Protein AF-A0AAE5UYU4-F1 (afdb_monomer_lite)

pLDDT: mean 78.7, std 19.26, range [30.2, 95.44]

Sequence (172 aa):
MKKITFFLASFITIFLVSCSKEENVDESTSDEILTPISNDDAFLIPLGTQILKDSLEITLKLRDFDLEINFEEIHLISLFFEDPNLNEMKPLAYIDLDKDYRISYEGGNDLEELDYTIYIESADGTSDFGSSFELKNLTVIGLNIYKIRDIPTGTLDYRDYNELVDYFNLQD

Secondary structure (DSSP, 8-state):
---------------------------------PPPEE-SSEEEEEEEEEEESSEEEEEEEGGGS--SS-GGGEEEEEEEEEETTTTEEEESS-EETTTTEEEEEEE---SSEEEEEEEEEETTSSSB--S-EEEEEEEEEEEEHHHHHTSPTTS--TT-HHHHHHHTT---

Foldseek 3Di:
DDDDDDDPPDDDDDPPPPPPPPPPPPVDQPPPQDAKFEAAWKIKGWPFKDKAFFKDKDKDQQVVHPHNYDLVQWDDKWKWFQAPVPSFIFTQQDADPVLQKGKDKDAQPRSRMTIIMIGMDGNVRPGHPRGMGMRGRIMMMIGGCVNVVPDPPPNADPRHPVRVCVVRVRDD

Radius of gyration: 25.43 Å; chains: 1; bounding box: 61×83×61 Å

Structure (mmCIF, N/CA/C/O backbone):
data_AF-A0AAE5UYU4-F1
#
_entry.id   AF-A0AAE5UYU4-F1
#
loop_
_atom_site.group_PDB
_atom_site.id
_atom_site.type_symbol
_atom_site.label_atom_id
_atom_site.label_alt_id
_atom_site.label_comp_id
_atom_site.label_asym_id
_atom_site.label_entity_id
_atom_site.label_seq_id
_atom_site.pdbx_PDB_ins_code
_atom_site.Cartn_x
_atom_site.Cartn_y
_atom_site.Cartn_z
_atom_site.occupancy
_atom_site.B_iso_or_equiv
_atom_site.auth_seq_id
_atom_site.auth_comp_id
_atom_site.auth_asym_id
_atom_site.auth_atom_id
_atom_site.pdbx_PDB_model_num
ATOM 1 N N . MET A 1 1 ? 45.062 67.061 -41.311 1.00 38.56 1 MET A N 1
ATOM 2 C CA . MET A 1 1 ? 43.953 66.151 -41.670 1.00 38.56 1 MET A CA 1
ATOM 3 C C . MET A 1 1 ? 44.076 64.866 -40.862 1.00 38.56 1 MET A C 1
ATOM 5 O O . MET A 1 1 ? 45.161 64.316 -40.806 1.00 38.56 1 MET A O 1
ATOM 9 N N . LYS A 1 2 ? 42.957 64.480 -40.232 1.00 38.53 2 LYS A N 1
ATOM 10 C CA . LYS A 1 2 ? 42.566 63.179 -39.648 1.00 38.53 2 LYS A CA 1
ATOM 11 C C . LYS A 1 2 ? 43.527 62.467 -38.675 1.00 38.53 2 LYS A C 1
ATOM 13 O O . LYS A 1 2 ? 44.435 61.748 -39.067 1.00 38.53 2 LYS A O 1
ATOM 18 N N . LYS A 1 3 ? 43.185 62.596 -37.385 1.00 44.38 3 LYS A N 1
ATOM 19 C CA . LYS A 1 3 ? 43.443 61.612 -36.324 1.00 44.38 3 LYS A CA 1
ATOM 20 C C . LYS A 1 3 ? 42.665 60.331 -36.640 1.00 44.38 3 LYS A C 1
ATOM 22 O O . LYS A 1 3 ? 41.474 60.434 -36.923 1.00 44.38 3 LYS A O 1
ATOM 27 N N . ILE A 1 4 ? 43.294 59.165 -36.526 1.00 46.69 4 ILE A N 1
ATOM 28 C CA . ILE A 1 4 ? 42.590 57.893 -36.326 1.00 46.69 4 ILE A CA 1
ATOM 29 C C . ILE A 1 4 ? 43.348 57.129 -35.243 1.00 46.69 4 ILE A C 1
ATOM 31 O O . ILE A 1 4 ? 44.440 56.612 -35.458 1.00 46.69 4 ILE A O 1
ATOM 35 N N . THR A 1 5 ? 42.762 57.140 -34.054 1.00 49.59 5 THR A N 1
ATOM 36 C CA . THR A 1 5 ? 43.119 56.306 -32.911 1.00 49.59 5 THR A CA 1
ATOM 37 C C . THR A 1 5 ? 42.562 54.911 -33.183 1.00 49.59 5 THR A C 1
ATOM 39 O O . THR A 1 5 ? 41.360 54.788 -33.406 1.00 49.59 5 THR A O 1
ATOM 42 N N . PHE A 1 6 ? 43.395 53.871 -33.165 1.00 40.19 6 PHE A N 1
ATOM 43 C CA . PHE A 1 6 ? 42.919 52.487 -33.147 1.00 40.19 6 PHE A CA 1
ATOM 44 C C . PHE A 1 6 ? 43.172 51.921 -31.750 1.00 40.19 6 PHE A C 1
ATOM 46 O O . PHE A 1 6 ? 44.305 51.636 -31.370 1.00 40.19 6 PHE A O 1
ATOM 53 N N . PHE A 1 7 ? 42.100 51.839 -30.964 1.00 43.19 7 PHE A N 1
ATOM 54 C CA . PHE A 1 7 ? 42.055 51.079 -29.723 1.00 43.19 7 PHE A CA 1
ATOM 55 C C . PHE A 1 7 ? 42.113 49.592 -30.085 1.00 43.19 7 PHE A C 1
ATOM 57 O O . PHE A 1 7 ? 41.195 49.069 -30.715 1.00 43.19 7 PHE A O 1
ATOM 64 N N . LEU A 1 8 ? 43.193 48.915 -29.700 1.00 40.25 8 LEU A N 1
ATOM 65 C CA . LEU A 1 8 ? 43.291 47.463 -29.767 1.00 40.25 8 LEU A CA 1
ATOM 66 C C . LEU A 1 8 ? 42.632 46.898 -28.501 1.00 40.25 8 LEU A C 1
ATOM 68 O O . LEU A 1 8 ? 43.275 46.753 -27.463 1.00 40.25 8 LEU A O 1
ATOM 72 N N . ALA A 1 9 ? 41.325 46.651 -28.557 1.00 46.81 9 ALA A N 1
ATOM 73 C CA . ALA A 1 9 ? 40.635 45.890 -27.523 1.00 46.81 9 ALA A CA 1
ATOM 74 C C . ALA A 1 9 ? 40.963 44.405 -27.735 1.00 46.81 9 ALA A C 1
ATOM 76 O O . ALA A 1 9 ? 40.449 43.768 -28.653 1.00 46.81 9 ALA A O 1
ATOM 77 N N . SER A 1 10 ? 41.879 43.876 -26.923 1.00 42.69 10 SER A N 1
ATOM 78 C CA . SER A 1 10 ? 42.180 42.447 -26.902 1.00 42.69 10 SER A CA 1
ATOM 79 C C . SER A 1 10 ? 40.990 41.704 -26.295 1.00 42.69 10 SER A C 1
ATOM 81 O O . SER A 1 10 ? 40.567 41.998 -25.178 1.00 42.69 10 SER A O 1
ATOM 83 N N . PHE A 1 11 ? 40.444 40.777 -27.079 1.00 44.19 11 PHE A N 1
ATOM 84 C CA . PHE A 1 11 ? 39.343 39.879 -26.749 1.00 44.19 11 PHE A CA 1
ATOM 85 C C . PHE A 1 11 ? 39.594 39.156 -25.417 1.00 44.19 11 PHE A C 1
ATOM 87 O O . PHE A 1 11 ? 40.572 38.424 -25.277 1.00 44.19 11 PHE A O 1
ATOM 94 N N . ILE A 1 12 ? 38.688 39.333 -24.453 1.00 48.41 12 ILE A N 1
ATOM 95 C CA . ILE A 1 12 ? 38.558 38.431 -23.308 1.00 48.41 12 ILE A CA 1
ATOM 96 C C . ILE A 1 12 ? 37.787 37.211 -23.809 1.00 48.41 12 ILE A C 1
ATOM 98 O O . ILE A 1 12 ? 36.609 37.306 -24.152 1.00 48.41 12 ILE A O 1
ATOM 102 N N . THR A 1 13 ? 38.457 36.066 -23.864 1.00 44.25 13 THR A N 1
ATOM 103 C CA . THR A 1 13 ? 37.823 34.765 -24.073 1.00 44.25 13 THR A CA 1
ATOM 104 C C . THR A 1 13 ? 37.056 34.403 -22.805 1.00 44.25 13 THR A C 1
ATOM 106 O O . THR A 1 13 ? 37.642 33.927 -21.835 1.00 44.25 13 THR A O 1
ATOM 109 N N . ILE A 1 14 ? 35.747 34.649 -22.785 1.00 48.91 14 ILE A N 1
ATOM 110 C CA . ILE A 1 14 ? 34.864 34.062 -21.776 1.00 48.91 14 ILE A CA 1
ATOM 111 C C . ILE A 1 14 ? 34.539 32.653 -22.271 1.00 48.91 14 ILE A C 1
ATOM 113 O O . ILE A 1 14 ? 33.773 32.481 -23.217 1.00 48.91 14 ILE A O 1
ATOM 117 N N . PHE A 1 15 ? 35.143 31.643 -21.643 1.00 38.94 15 PHE A N 1
ATOM 118 C CA . PHE A 1 15 ? 34.616 30.282 -21.674 1.00 38.94 15 PHE A CA 1
ATOM 119 C C . PHE A 1 15 ? 33.261 30.305 -20.960 1.00 38.94 15 PHE A C 1
ATOM 121 O O . PHE A 1 15 ? 33.181 30.131 -19.747 1.00 38.94 15 PHE A O 1
ATOM 128 N N . LEU A 1 16 ? 32.187 30.548 -21.709 1.00 42.44 16 LEU A N 1
ATOM 129 C CA . LEU A 1 16 ? 30.867 30.113 -21.282 1.00 42.44 16 LEU A CA 1
ATOM 130 C C . LEU A 1 16 ? 30.834 28.601 -21.498 1.00 42.44 16 LEU A C 1
ATOM 132 O O . LEU A 1 16 ? 30.489 28.112 -22.571 1.00 42.44 16 LEU A O 1
ATOM 136 N N . VAL A 1 17 ? 31.240 27.863 -20.464 1.00 39.47 17 VAL A N 1
ATOM 137 C CA . VAL A 1 17 ? 30.682 26.537 -20.220 1.00 39.47 17 VAL A CA 1
ATOM 138 C C . VAL A 1 17 ? 29.188 26.783 -20.045 1.00 39.47 17 VAL A C 1
ATOM 140 O O . VAL A 1 17 ? 28.739 27.229 -18.992 1.00 39.47 17 VAL A O 1
ATOM 143 N N . SER A 1 18 ? 28.422 26.596 -21.118 1.00 30.20 18 SER A N 1
ATOM 144 C CA . SER A 1 18 ? 26.989 26.404 -20.990 1.00 30.20 18 SER A CA 1
ATOM 145 C C . SER A 1 18 ? 26.846 25.066 -20.276 1.00 30.20 18 SER A C 1
ATOM 147 O O . SER A 1 18 ? 26.841 24.017 -20.914 1.00 30.20 18 SER A O 1
ATOM 149 N N . CYS A 1 19 ? 26.789 25.095 -18.941 1.00 36.44 19 CYS A N 1
ATOM 150 C CA . CYS A 1 19 ? 25.960 24.132 -18.241 1.00 36.44 19 CYS A CA 1
ATOM 151 C C . CYS A 1 19 ? 24.591 24.287 -18.890 1.00 36.44 19 CYS A C 1
ATOM 153 O O . CYS A 1 19 ? 23.928 25.313 -18.717 1.00 36.44 19 CYS A O 1
ATOM 155 N N . SER A 1 20 ? 24.227 23.317 -19.728 1.00 31.42 20 SER A N 1
ATOM 156 C CA . SER A 1 20 ? 22.824 23.063 -19.994 1.00 31.42 20 SER A CA 1
ATOM 157 C C . SER A 1 20 ? 22.174 23.039 -18.621 1.00 31.42 20 SER A C 1
ATOM 159 O O . SER A 1 20 ? 22.545 22.216 -17.787 1.00 31.42 20 SER A O 1
ATOM 161 N N . LYS A 1 21 ? 21.306 24.014 -18.350 1.00 34.91 21 LYS A N 1
ATOM 162 C CA . LYS A 1 21 ? 20.314 23.850 -17.301 1.00 34.91 21 LYS A CA 1
ATOM 163 C C . LYS A 1 21 ? 19.623 22.543 -17.656 1.00 34.91 21 LYS A C 1
ATOM 165 O O . LYS A 1 21 ? 18.947 22.482 -18.678 1.00 34.91 21 LYS A O 1
ATOM 170 N N . GLU A 1 22 ? 19.879 21.499 -16.879 1.00 34.12 22 GLU A N 1
ATOM 171 C CA . GLU A 1 22 ? 18.852 20.500 -16.655 1.00 34.12 22 GLU A CA 1
ATOM 172 C C . GLU A 1 22 ? 17.671 21.317 -16.141 1.00 34.12 22 GLU A C 1
ATOM 174 O O . GLU A 1 22 ? 17.734 21.966 -15.094 1.00 34.12 22 GLU A O 1
ATOM 179 N N . GLU A 1 23 ? 16.687 21.489 -17.019 1.00 31.08 23 GLU A N 1
ATOM 180 C CA . GLU A 1 23 ? 15.385 21.975 -16.618 1.00 31.08 23 GLU A CA 1
ATOM 181 C C . GLU A 1 23 ? 14.940 21.036 -15.508 1.00 31.08 23 GLU A C 1
ATOM 183 O O . GLU A 1 23 ? 14.766 19.840 -15.734 1.00 31.08 23 GLU A O 1
ATOM 188 N N . ASN A 1 24 ? 14.838 21.593 -14.302 1.00 41.50 24 ASN A N 1
ATOM 189 C CA . ASN A 1 24 ? 14.023 21.042 -13.240 1.00 41.50 24 ASN A CA 1
ATOM 190 C C . ASN A 1 24 ? 12.640 20.808 -13.846 1.00 41.50 24 ASN A C 1
ATOM 192 O O . ASN A 1 24 ? 11.838 21.740 -13.947 1.00 41.50 24 ASN A O 1
ATOM 196 N N . VAL A 1 25 ? 12.385 19.586 -14.297 1.00 35.00 25 VAL A N 1
ATOM 197 C CA . VAL A 1 25 ? 11.023 19.099 -14.381 1.00 35.00 25 VAL A CA 1
ATOM 198 C C . VAL A 1 25 ? 10.697 18.748 -12.940 1.00 35.00 25 VAL A C 1
ATOM 200 O O . VAL A 1 25 ? 10.988 17.655 -12.470 1.00 35.00 25 VAL A O 1
ATOM 203 N N . ASP A 1 26 ? 10.190 19.746 -12.217 1.00 41.91 26 ASP A N 1
ATOM 204 C CA . ASP A 1 26 ? 9.229 19.486 -11.152 1.00 41.91 26 ASP A CA 1
ATOM 205 C C . ASP A 1 26 ? 8.105 18.709 -11.850 1.00 41.91 26 ASP A C 1
ATOM 207 O O . ASP A 1 26 ? 7.247 19.293 -12.520 1.00 41.91 26 ASP A O 1
ATOM 211 N N . GLU A 1 27 ? 8.199 17.377 -11.840 1.00 38.84 27 GLU A N 1
ATOM 212 C CA . GLU A 1 27 ? 7.081 16.515 -12.192 1.00 38.84 27 GLU A CA 1
ATOM 213 C C . GLU A 1 27 ? 6.051 16.763 -11.103 1.00 38.84 27 GLU A C 1
ATOM 215 O O . GLU A 1 27 ? 6.122 16.209 -10.012 1.00 38.84 27 GLU A O 1
ATOM 220 N N . SER A 1 28 ? 5.149 17.704 -11.382 1.00 37.94 28 SER A N 1
ATOM 221 C CA . SER A 1 28 ? 4.034 18.021 -10.514 1.00 37.94 28 SER A CA 1
ATOM 222 C C . SER A 1 28 ? 3.261 16.732 -10.255 1.00 37.94 28 SER A C 1
ATOM 224 O O . SER A 1 28 ? 2.518 16.261 -11.123 1.00 37.94 28 SER A O 1
ATOM 226 N N . THR A 1 29 ? 3.432 16.174 -9.062 1.00 44.97 29 THR A N 1
ATOM 227 C CA . THR A 1 29 ? 2.428 15.335 -8.423 1.00 44.97 29 THR A CA 1
ATOM 228 C C . THR A 1 29 ? 1.114 16.092 -8.521 1.00 44.97 29 THR A C 1
ATOM 230 O O . THR A 1 29 ? 1.026 17.256 -8.133 1.00 44.97 29 THR A O 1
ATOM 233 N N . SER A 1 30 ? 0.115 15.478 -9.145 1.00 41.47 30 SER A N 1
ATOM 234 C CA . SER A 1 30 ? -1.230 16.035 -9.204 1.00 41.47 30 SER A CA 1
ATOM 235 C C . SER A 1 30 ? -1.702 16.314 -7.775 1.00 41.47 30 SER A C 1
ATOM 237 O O . SER A 1 30 ? -1.955 15.368 -7.035 1.00 41.47 30 SER A O 1
ATOM 239 N N . ASP A 1 31 ? -1.829 17.593 -7.406 1.00 41.69 31 ASP A N 1
ATOM 240 C CA . ASP A 1 31 ? -2.403 18.095 -6.144 1.00 41.69 31 ASP A CA 1
ATOM 241 C C . ASP A 1 31 ? -3.924 17.834 -6.060 1.00 41.69 31 ASP A C 1
ATOM 243 O O . ASP A 1 31 ? -4.707 18.681 -5.620 1.00 41.69 31 ASP A O 1
ATOM 247 N N . GLU A 1 32 ? -4.394 16.667 -6.504 1.00 46.78 32 GLU A N 1
ATOM 248 C CA . GLU A 1 32 ? -5.696 16.194 -6.055 1.00 46.78 32 GLU A CA 1
ATOM 249 C C . GLU A 1 32 ? -5.490 15.722 -4.620 1.00 46.78 32 GLU A C 1
ATOM 251 O O . GLU A 1 32 ? -5.012 14.619 -4.366 1.00 46.78 32 GLU A O 1
ATOM 256 N N . ILE A 1 33 ? -5.793 16.615 -3.673 1.00 52.84 33 ILE A N 1
ATOM 257 C CA . ILE A 1 33 ? -5.924 16.265 -2.261 1.00 52.84 33 ILE A CA 1
ATOM 258 C C . ILE A 1 33 ? -7.133 15.338 -2.178 1.00 52.84 33 ILE A C 1
ATOM 260 O O . ILE A 1 33 ? -8.272 15.766 -1.980 1.00 52.84 33 ILE A O 1
ATOM 264 N N . LEU A 1 34 ? -6.886 14.060 -2.425 1.00 71.69 34 LEU A N 1
ATOM 265 C CA . LEU A 1 34 ? -7.861 13.019 -2.212 1.00 71.69 34 LEU A CA 1
ATOM 266 C C . LEU A 1 34 ? -8.095 12.953 -0.693 1.00 71.69 34 LEU A C 1
ATOM 268 O O . LEU A 1 34 ? -7.160 12.995 0.110 1.00 71.69 34 LEU A O 1
ATOM 272 N N . THR A 1 35 ? -9.364 12.990 -0.295 1.00 86.19 35 THR A N 1
ATOM 273 C CA . THR A 1 35 ? -9.740 13.113 1.118 1.00 86.19 35 THR A CA 1
ATOM 274 C C . THR A 1 35 ? -9.519 11.764 1.805 1.00 86.19 35 THR A C 1
ATOM 276 O O . THR A 1 35 ? -9.960 10.752 1.263 1.00 86.19 35 THR A O 1
ATOM 279 N N . PRO A 1 36 ? -8.832 11.710 2.961 1.00 91.94 36 PRO A N 1
ATOM 280 C CA . PRO A 1 36 ? -8.739 10.477 3.727 1.00 91.94 36 PRO A CA 1
ATOM 281 C C . PRO A 1 36 ? -10.122 9.978 4.137 1.00 91.94 36 PRO A C 1
ATOM 283 O O . PRO A 1 36 ? -10.973 10.768 4.545 1.00 91.94 36 PRO A O 1
ATOM 286 N N . ILE A 1 37 ? -10.312 8.665 4.095 1.00 94.31 37 ILE A N 1
ATOM 287 C CA . ILE A 1 37 ? -11.507 7.995 4.610 1.00 94.31 37 ILE A CA 1
ATOM 288 C C . ILE A 1 37 ? -11.091 7.274 5.883 1.00 94.31 37 ILE A C 1
ATOM 290 O O . ILE A 1 37 ? -10.077 6.579 5.900 1.00 94.31 37 ILE A O 1
ATOM 294 N N . SER A 1 38 ? -11.837 7.436 6.969 1.00 94.31 38 SER A N 1
ATOM 295 C CA . SER A 1 38 ? -11.521 6.747 8.217 1.00 94.31 38 SER A CA 1
ATOM 296 C C . SER A 1 38 ? -12.758 6.465 9.047 1.00 94.31 38 SER A C 1
ATOM 298 O O . SER A 1 38 ? -13.813 7.059 8.845 1.00 94.31 38 SER A O 1
ATOM 300 N N . ASN A 1 39 ? -12.600 5.524 9.964 1.00 92.50 39 ASN A N 1
ATOM 301 C CA . ASN A 1 39 ? -13.518 5.222 11.047 1.00 92.50 39 ASN A CA 1
ATOM 302 C C . ASN A 1 39 ? -12.697 4.706 12.245 1.00 92.50 39 ASN A C 1
ATOM 304 O O . ASN A 1 39 ? -11.466 4.653 12.186 1.00 92.50 39 ASN A O 1
ATOM 308 N N . ASP A 1 40 ? -13.379 4.267 13.303 1.00 90.88 40 ASP A N 1
ATOM 309 C CA . ASP A 1 40 ? -12.748 3.732 14.522 1.00 90.88 40 ASP A CA 1
ATOM 310 C C . ASP A 1 40 ? -11.809 2.522 14.276 1.00 90.88 40 ASP A C 1
ATOM 312 O O . ASP A 1 40 ? -10.950 2.199 15.107 1.00 90.88 40 ASP A O 1
ATOM 316 N N . ASP A 1 41 ? -11.976 1.821 13.150 1.00 91.62 41 ASP A N 1
ATOM 317 C CA . ASP A 1 41 ? -11.376 0.512 12.887 1.00 91.62 41 ASP A CA 1
ATOM 318 C C . ASP A 1 41 ? -10.210 0.575 11.898 1.00 91.62 41 ASP A C 1
ATOM 320 O O . ASP A 1 41 ? -9.263 -0.215 12.002 1.00 91.62 41 ASP A O 1
ATOM 324 N N . ALA A 1 42 ? -10.280 1.490 10.934 1.00 94.00 42 ALA A N 1
ATOM 325 C CA . ALA A 1 42 ? -9.310 1.613 9.860 1.00 94.00 42 ALA A CA 1
ATOM 326 C C . ALA A 1 42 ? -9.322 3.008 9.224 1.00 94.00 42 ALA A C 1
ATOM 328 O O . ALA A 1 42 ? -10.271 3.781 9.359 1.00 94.00 42 ALA A O 1
ATOM 329 N N . PHE A 1 43 ? -8.271 3.296 8.464 1.00 94.19 43 PHE A N 1
ATOM 330 C CA . PHE A 1 43 ? -8.204 4.461 7.593 1.00 94.19 43 PHE A CA 1
ATOM 331 C C . PHE A 1 43 ? -7.635 4.104 6.223 1.00 94.19 43 PHE A C 1
ATOM 333 O O . PHE A 1 43 ? -6.897 3.129 6.070 1.00 94.19 43 PHE A O 1
ATOM 340 N N . LEU A 1 44 ? -7.941 4.958 5.254 1.00 94.81 44 LEU A N 1
ATOM 341 C CA . LEU A 1 44 ? -7.424 4.972 3.900 1.00 94.81 44 LEU A CA 1
ATOM 342 C C . LEU A 1 44 ? -6.954 6.394 3.587 1.00 94.81 44 LEU A C 1
ATOM 344 O O . LEU A 1 44 ? -7.742 7.337 3.620 1.00 94.81 44 LEU A O 1
ATOM 348 N N . ILE A 1 45 ? -5.666 6.548 3.287 1.00 93.19 45 ILE A N 1
ATOM 349 C CA . ILE A 1 45 ? -5.065 7.811 2.859 1.00 93.19 45 ILE A CA 1
ATOM 350 C C . ILE A 1 45 ? -4.607 7.657 1.407 1.00 93.19 45 ILE A C 1
ATOM 352 O O . ILE A 1 45 ? -3.626 6.957 1.137 1.00 93.19 45 ILE A O 1
ATOM 356 N N . PRO A 1 46 ? -5.291 8.309 0.466 1.00 92.69 46 PRO A N 1
ATOM 357 C CA . PRO A 1 46 ? -4.853 8.371 -0.918 1.00 92.69 46 PRO A CA 1
ATOM 358 C C . PRO A 1 46 ? -3.723 9.405 -1.090 1.00 92.69 46 PRO A C 1
ATOM 360 O O . PRO A 1 46 ? -3.843 10.557 -0.684 1.00 92.69 46 PRO A O 1
ATOM 363 N N . LEU A 1 47 ? -2.619 8.993 -1.714 1.00 90.25 47 LEU A N 1
ATOM 364 C CA . LEU A 1 47 ? -1.432 9.813 -2.016 1.00 90.25 47 LEU A CA 1
ATOM 365 C C . LEU A 1 47 ? -1.352 10.223 -3.495 1.00 90.25 47 LEU A C 1
ATOM 367 O O . LEU A 1 47 ? -0.381 10.851 -3.922 1.00 90.25 47 LEU A O 1
ATOM 371 N N . GLY A 1 48 ? -2.349 9.835 -4.292 1.00 89.44 48 GLY A N 1
ATOM 372 C CA . GLY A 1 48 ? -2.411 10.130 -5.718 1.00 89.44 48 GLY A CA 1
ATOM 373 C C . GLY A 1 48 ? -1.366 9.369 -6.533 1.00 89.44 48 GLY A C 1
ATOM 374 O O . GLY A 1 48 ? -0.949 8.267 -6.185 1.00 89.44 48 GLY A O 1
ATOM 375 N N . THR A 1 49 ? -0.972 9.943 -7.665 1.00 92.06 49 THR A N 1
ATOM 376 C CA . THR A 1 49 ? -0.018 9.311 -8.585 1.00 92.06 49 THR A CA 1
ATOM 377 C C . THR A 1 49 ? 1.403 9.772 -8.294 1.00 92.06 49 THR A C 1
ATOM 379 O O . THR A 1 49 ? 1.662 10.975 -8.260 1.00 92.06 49 THR A O 1
ATOM 382 N N . GLN A 1 50 ? 2.316 8.814 -8.137 1.00 90.62 50 GLN A N 1
ATOM 383 C CA . GLN A 1 50 ? 3.738 9.059 -7.889 1.00 90.62 50 GLN A CA 1
ATOM 384 C C . GLN A 1 50 ? 4.599 8.437 -8.994 1.00 90.62 50 GLN A C 1
ATOM 386 O O . GLN A 1 50 ? 4.272 7.369 -9.517 1.00 90.62 50 GLN A O 1
ATOM 391 N N . ILE A 1 51 ? 5.715 9.082 -9.337 1.00 90.88 51 ILE A N 1
ATOM 392 C CA . ILE A 1 51 ? 6.675 8.562 -10.319 1.00 90.88 51 ILE A CA 1
ATOM 393 C C . ILE A 1 51 ? 7.871 7.958 -9.581 1.00 90.88 51 ILE A C 1
ATOM 395 O O . ILE A 1 51 ? 8.586 8.643 -8.855 1.00 90.88 51 ILE A O 1
ATOM 399 N N . LEU A 1 52 ? 8.088 6.660 -9.778 1.00 90.06 52 LEU A N 1
ATOM 400 C CA . LEU A 1 52 ? 9.168 5.878 -9.189 1.00 90.06 52 LEU A CA 1
ATOM 401 C C . LEU A 1 52 ? 10.201 5.553 -10.268 1.00 90.06 52 LEU A C 1
ATOM 403 O O . LEU A 1 52 ? 9.868 4.921 -11.264 1.00 90.06 52 LEU A O 1
ATOM 407 N N . LYS A 1 53 ? 11.455 5.970 -10.092 1.00 87.19 53 LYS A N 1
ATOM 408 C CA . LYS A 1 53 ? 12.525 5.688 -11.064 1.00 87.19 53 LYS A CA 1
ATOM 409 C C . LYS A 1 53 ? 13.482 4.607 -10.574 1.00 87.19 53 LYS A C 1
ATOM 411 O O . LYS A 1 53 ? 13.532 3.537 -11.163 1.00 87.19 53 LYS A O 1
ATOM 416 N N . ASP A 1 54 ? 14.186 4.903 -9.487 1.00 86.50 54 ASP A N 1
ATOM 417 C CA . ASP A 1 54 ? 15.066 3.955 -8.795 1.00 86.50 54 ASP A CA 1
ATOM 418 C C . ASP A 1 54 ? 14.522 3.751 -7.375 1.00 86.50 54 ASP A C 1
ATOM 420 O O . ASP A 1 54 ? 14.181 2.639 -6.968 1.00 86.50 54 ASP A O 1
ATOM 424 N N . SER A 1 55 ? 14.326 4.865 -6.662 1.00 91.25 55 SER A N 1
ATOM 425 C CA . SER A 1 55 ? 13.639 4.909 -5.378 1.00 91.25 55 SER A CA 1
ATOM 426 C C . SER A 1 55 ? 12.723 6.127 -5.239 1.00 91.25 55 SER A C 1
ATOM 428 O O . SER A 1 55 ? 12.855 7.108 -5.976 1.00 91.25 55 SER A O 1
ATOM 430 N N . LEU A 1 56 ? 11.793 6.055 -4.289 1.00 91.94 56 LEU A N 1
ATOM 431 C CA . LEU A 1 56 ? 10.902 7.136 -3.877 1.00 91.94 56 LEU A CA 1
ATOM 432 C C . LEU A 1 56 ? 10.816 7.154 -2.349 1.00 91.94 56 LEU A C 1
ATOM 434 O O . LEU A 1 56 ? 10.429 6.157 -1.742 1.00 91.94 56 LEU A O 1
ATOM 438 N N . GLU A 1 57 ? 11.160 8.286 -1.745 1.00 92.00 57 GLU A N 1
ATOM 439 C CA . GLU A 1 57 ? 10.975 8.525 -0.312 1.00 92.00 57 GLU A CA 1
ATOM 440 C C . GLU A 1 57 ? 9.583 9.111 -0.066 1.00 92.00 57 GLU A C 1
ATOM 442 O O . GLU A 1 57 ? 9.159 10.053 -0.740 1.00 92.00 57 GLU A O 1
ATOM 447 N N . ILE A 1 58 ? 8.870 8.547 0.904 1.00 88.81 58 ILE A N 1
ATOM 448 C CA . ILE A 1 58 ? 7.550 8.997 1.330 1.00 88.81 58 ILE A CA 1
ATOM 449 C C . ILE A 1 58 ? 7.573 9.142 2.842 1.00 88.81 58 ILE A C 1
ATOM 451 O O . ILE A 1 58 ? 7.733 8.159 3.560 1.00 88.81 58 ILE A O 1
ATOM 455 N N . THR A 1 59 ? 7.338 10.364 3.315 1.00 89.88 59 THR A N 1
ATOM 456 C CA . THR A 1 59 ? 7.144 10.650 4.736 1.00 89.88 59 THR A CA 1
ATOM 457 C C . THR A 1 59 ? 5.722 11.148 4.961 1.00 89.88 59 THR A C 1
ATOM 459 O O . THR A 1 59 ? 5.327 12.178 4.412 1.00 89.88 59 THR A O 1
ATOM 462 N N . LEU A 1 60 ? 4.951 10.444 5.790 1.00 87.75 60 LEU A N 1
ATOM 463 C CA . LEU A 1 60 ? 3.583 10.824 6.148 1.00 87.75 60 LEU A CA 1
ATOM 464 C C . LEU A 1 60 ? 3.443 10.928 7.655 1.00 87.75 60 LEU A C 1
ATOM 466 O O . LEU A 1 60 ? 3.633 9.955 8.377 1.00 87.75 60 LEU A O 1
ATOM 470 N N . LYS A 1 61 ? 3.019 12.093 8.130 1.00 88.81 61 LYS A N 1
ATOM 471 C CA . LYS A 1 61 ? 2.645 12.277 9.529 1.00 88.81 61 LYS A CA 1
ATOM 472 C C . LYS A 1 61 ? 1.164 12.004 9.656 1.00 88.81 61 LYS A C 1
ATOM 474 O O . LYS A 1 61 ? 0.351 12.827 9.247 1.00 88.81 61 LYS A O 1
ATOM 479 N N . LEU A 1 62 ? 0.797 10.857 10.218 1.00 86.88 62 LEU A N 1
ATOM 480 C CA . LEU A 1 62 ? -0.609 10.463 10.264 1.00 86.88 62 LEU A CA 1
ATOM 481 C C . LEU A 1 62 ? -1.472 11.446 11.067 1.00 86.88 62 LEU A C 1
ATOM 483 O O . LEU A 1 62 ? -2.641 11.645 10.755 1.00 86.88 62 LEU A O 1
ATOM 487 N N . ARG A 1 63 ? -0.869 12.120 12.052 1.00 85.06 63 ARG A N 1
ATOM 488 C CA . ARG A 1 63 ? -1.515 13.166 12.858 1.00 85.06 63 ARG A CA 1
ATOM 489 C C . ARG A 1 63 ? -1.866 14.441 12.085 1.00 85.06 63 ARG A C 1
ATOM 491 O O . ARG A 1 63 ? -2.605 15.264 12.619 1.00 85.06 63 ARG A O 1
ATOM 498 N N . ASP A 1 64 ? -1.330 14.624 10.879 1.00 88.31 64 ASP A N 1
ATOM 499 C CA . ASP A 1 64 ? -1.683 15.761 10.023 1.00 88.31 64 ASP A CA 1
ATOM 500 C C . ASP A 1 64 ? -3.030 15.534 9.306 1.00 88.31 64 ASP A C 1
ATOM 502 O O . ASP A 1 64 ? -3.596 16.476 8.748 1.00 88.31 64 ASP A O 1
ATOM 506 N N . PHE A 1 65 ? -3.570 14.310 9.354 1.00 87.56 65 PHE A N 1
ATOM 507 C CA . PHE A 1 65 ? -4.876 13.952 8.811 1.00 87.56 65 PHE A CA 1
ATOM 508 C C . PHE A 1 65 ? -5.943 13.907 9.916 1.00 87.56 65 PHE A C 1
ATOM 510 O O . PHE A 1 65 ? -5.680 13.483 11.043 1.00 87.56 65 PHE A O 1
ATOM 517 N N . ASP A 1 66 ? -7.167 14.325 9.583 1.00 88.56 66 ASP A N 1
ATOM 518 C CA . ASP A 1 66 ? -8.332 14.229 10.472 1.00 88.56 66 ASP A CA 1
ATOM 519 C C . ASP A 1 66 ? -8.897 12.802 10.421 1.00 88.56 66 ASP A C 1
ATOM 521 O O . ASP A 1 66 ? -9.809 12.511 9.649 1.00 88.56 66 ASP A O 1
ATOM 525 N N . LEU A 1 67 ? -8.264 11.883 11.158 1.00 89.56 67 LEU A N 1
ATOM 526 C CA . LEU A 1 67 ? -8.634 10.467 11.185 1.00 89.56 67 LEU A CA 1
ATOM 527 C C . LEU A 1 67 ? -9.403 10.124 12.462 1.00 89.56 67 LEU A C 1
ATOM 529 O O . LEU A 1 67 ? -8.970 10.447 13.569 1.00 89.56 67 LEU A O 1
ATOM 533 N N . GLU A 1 68 ? -10.490 9.372 12.319 1.00 88.12 68 GLU A N 1
ATOM 534 C CA . GLU A 1 68 ? -11.324 8.875 13.421 1.00 88.12 68 GLU A CA 1
ATOM 535 C C . GLU A 1 68 ? -10.706 7.653 14.134 1.00 88.12 68 GLU A C 1
ATOM 537 O O . GLU A 1 68 ? -11.419 6.791 14.628 1.00 88.12 68 GLU A O 1
ATOM 542 N N . ILE A 1 69 ? -9.374 7.547 14.201 1.00 85.25 69 ILE A N 1
ATOM 543 C CA . ILE A 1 69 ? -8.675 6.371 14.740 1.00 85.25 69 ILE A CA 1
ATOM 544 C C . ILE A 1 69 ? -7.728 6.727 15.889 1.00 85.25 69 ILE A C 1
ATOM 546 O O . ILE A 1 69 ? -7.080 7.774 15.904 1.00 85.25 69 ILE A O 1
ATOM 550 N N . ASN A 1 70 ? -7.593 5.813 16.852 1.00 85.69 70 ASN A N 1
ATOM 551 C CA . ASN A 1 70 ? -6.545 5.894 17.865 1.00 85.69 70 ASN A CA 1
ATOM 552 C C . ASN A 1 70 ? -5.209 5.382 17.298 1.00 85.69 70 ASN A C 1
ATOM 554 O O . ASN A 1 70 ? -5.051 4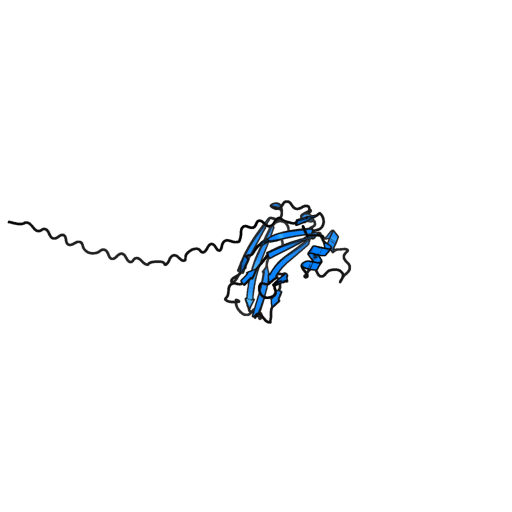.183 17.060 1.00 85.69 70 ASN A O 1
ATOM 558 N N . PHE A 1 71 ? -4.226 6.273 17.139 1.00 82.44 71 PHE A N 1
ATOM 559 C CA . PHE A 1 71 ? -2.901 5.925 16.610 1.00 82.44 71 PHE A CA 1
ATOM 560 C C . PHE A 1 71 ? -2.160 4.860 17.433 1.00 82.44 71 PHE A C 1
ATOM 562 O O . PHE A 1 71 ? -1.414 4.069 16.863 1.00 82.44 71 PHE A O 1
ATOM 569 N N . GLU A 1 72 ? -2.414 4.767 18.745 1.00 83.25 72 GLU A N 1
ATOM 570 C CA . GLU A 1 72 ? -1.827 3.724 19.604 1.00 83.25 72 GLU A CA 1
ATOM 571 C C . GLU A 1 72 ? -2.353 2.312 19.283 1.00 83.25 72 GLU A C 1
ATOM 573 O O . GLU A 1 72 ? -1.795 1.307 19.730 1.00 83.25 72 GLU A O 1
ATOM 578 N N . GLU A 1 73 ? -3.447 2.217 18.527 1.00 83.69 73 GLU A N 1
ATOM 579 C CA . GLU A 1 73 ? -4.121 0.962 18.212 1.00 83.69 73 GLU A CA 1
ATOM 580 C C . GLU A 1 73 ? -3.840 0.478 16.789 1.00 83.69 73 GLU A C 1
ATOM 582 O O . GLU A 1 73 ? -4.105 -0.686 16.483 1.00 83.69 73 GLU A O 1
ATOM 587 N N . ILE A 1 74 ? -3.230 1.299 15.933 1.00 82.00 74 ILE A N 1
ATOM 588 C CA . ILE A 1 74 ? -2.808 0.885 14.589 1.00 82.00 74 ILE A CA 1
ATOM 589 C C . ILE A 1 74 ? -1.676 -0.126 14.725 1.00 82.00 74 ILE A C 1
ATOM 591 O O . ILE A 1 74 ? -0.741 0.097 15.477 1.00 82.00 74 ILE A O 1
ATOM 595 N N . HIS A 1 75 ? -1.748 -1.259 14.033 1.00 77.69 75 HIS A N 1
ATOM 596 C CA . HIS A 1 75 ? -0.647 -2.239 14.052 1.00 77.69 75 HIS A CA 1
ATOM 597 C C . HIS A 1 75 ? -0.341 -2.844 12.688 1.00 77.69 75 HIS A C 1
ATOM 599 O O . HIS A 1 75 ? 0.642 -3.572 12.551 1.00 77.69 75 HIS A O 1
ATOM 605 N N . LEU A 1 76 ? -1.171 -2.568 11.685 1.00 86.94 76 LEU A N 1
ATOM 606 C CA . LEU A 1 76 ? -0.895 -2.960 10.316 1.00 86.94 76 LEU A CA 1
ATOM 607 C C . LEU A 1 76 ? -1.051 -1.748 9.420 1.00 86.94 76 LEU A C 1
ATOM 609 O O . LEU A 1 76 ? -2.072 -1.071 9.478 1.00 86.94 76 LEU A O 1
ATOM 613 N N . ILE A 1 77 ? -0.044 -1.523 8.587 1.00 89.25 77 ILE A N 1
ATOM 614 C CA . ILE A 1 77 ? -0.067 -0.536 7.519 1.00 89.25 77 ILE A CA 1
ATOM 615 C C . ILE A 1 77 ? 0.300 -1.262 6.238 1.00 89.25 77 ILE A C 1
ATOM 617 O O . ILE A 1 77 ? 1.246 -2.049 6.202 1.00 89.25 77 ILE A O 1
ATOM 621 N N . SER A 1 78 ? -0.507 -1.055 5.211 1.00 90.31 78 SER A N 1
ATOM 622 C CA . SER A 1 78 ? -0.350 -1.658 3.897 1.00 90.31 78 SER A CA 1
ATOM 623 C C . SER A 1 78 ? -0.435 -0.567 2.845 1.00 90.31 78 SER A C 1
ATOM 625 O O . SER A 1 78 ? -1.274 0.327 2.929 1.00 90.31 78 SER A O 1
ATOM 627 N N . LEU A 1 79 ? 0.466 -0.633 1.872 1.00 92.44 79 LEU A N 1
ATOM 628 C CA . LEU A 1 79 ? 0.517 0.302 0.760 1.00 92.44 79 LEU A CA 1
ATOM 629 C C . LEU A 1 79 ? 0.047 -0.422 -0.493 1.00 92.44 79 LEU A C 1
ATOM 631 O O . LEU A 1 79 ? 0.425 -1.573 -0.722 1.00 92.44 79 LEU A O 1
ATOM 635 N N . PHE A 1 80 ? -0.748 0.265 -1.299 1.00 94.56 80 PHE A N 1
ATOM 636 C CA . PHE A 1 80 ? -1.310 -0.245 -2.540 1.00 94.56 80 PHE A CA 1
ATOM 637 C C . PHE A 1 80 ? -1.149 0.778 -3.653 1.00 94.56 80 PHE A C 1
ATOM 639 O O . PHE A 1 80 ? -1.130 1.974 -3.387 1.00 94.56 80 PHE A O 1
ATOM 646 N N . PHE A 1 81 ? -1.074 0.320 -4.893 1.00 93.94 81 PHE A N 1
ATOM 647 C CA . PHE A 1 81 ? -1.089 1.173 -6.077 1.00 93.94 81 PHE A CA 1
ATOM 648 C C . PHE A 1 81 ? -1.899 0.495 -7.179 1.00 93.94 81 PHE A C 1
ATOM 650 O O . PHE A 1 81 ? -1.987 -0.730 -7.228 1.00 93.94 81 PHE A O 1
ATOM 657 N N . GLU A 1 82 ? -2.480 1.278 -8.075 1.00 93.00 82 GLU A N 1
ATOM 658 C CA . GLU A 1 82 ? -3.095 0.773 -9.292 1.00 93.00 82 GLU A CA 1
ATOM 659 C C . GLU A 1 82 ? -2.003 0.523 -10.331 1.00 93.00 82 GLU A C 1
ATOM 661 O O . GLU A 1 82 ? -1.322 1.440 -10.794 1.00 93.00 82 GLU A O 1
ATOM 666 N N . ASP A 1 83 ? -1.821 -0.736 -10.707 1.00 87.50 83 ASP A N 1
ATOM 667 C CA . ASP A 1 83 ? -0.852 -1.091 -11.729 1.00 87.50 83 ASP A CA 1
ATOM 668 C C . ASP A 1 83 ? -1.310 -0.544 -13.092 1.00 87.50 83 ASP A C 1
ATOM 670 O O . ASP A 1 83 ? -2.375 -0.939 -13.582 1.00 87.50 83 ASP A O 1
ATOM 674 N N . PRO A 1 84 ? -0.528 0.326 -13.759 1.00 81.62 84 PRO A N 1
ATOM 675 C CA . PRO A 1 84 ? -0.939 0.946 -15.015 1.00 81.62 84 PRO A CA 1
ATOM 676 C C . PRO A 1 84 ? -1.097 -0.058 -16.167 1.00 81.62 84 PRO A C 1
ATOM 678 O O . PRO A 1 84 ? -1.743 0.262 -17.166 1.00 81.62 84 PRO A O 1
ATOM 681 N N . ASN A 1 85 ? -0.509 -1.253 -16.060 1.00 82.00 85 ASN A N 1
ATOM 682 C CA . ASN A 1 85 ? -0.588 -2.301 -17.074 1.00 82.00 85 ASN A CA 1
ATOM 683 C C . ASN A 1 85 ? -1.770 -3.248 -16.857 1.00 82.00 85 ASN A C 1
ATOM 685 O O . ASN A 1 85 ? -2.273 -3.812 -17.831 1.00 82.00 85 ASN A O 1
ATOM 689 N N . LEU A 1 86 ? -2.170 -3.456 -15.601 1.00 82.94 86 LEU A N 1
ATOM 690 C CA . LEU A 1 86 ? -3.233 -4.393 -15.224 1.00 82.94 86 LEU A CA 1
ATOM 691 C C . LEU A 1 86 ? -4.561 -3.689 -14.926 1.00 82.94 86 LEU A C 1
ATOM 693 O O . LEU A 1 86 ? -5.608 -4.328 -15.006 1.00 82.94 86 LEU A O 1
ATOM 697 N N . ASN A 1 87 ? -4.522 -2.383 -14.640 1.00 84.50 87 ASN A N 1
ATOM 698 C CA . ASN A 1 87 ? -5.664 -1.593 -14.181 1.00 84.50 87 ASN A CA 1
ATOM 699 C C . ASN A 1 87 ? -6.337 -2.240 -12.954 1.00 84.50 87 ASN A C 1
ATOM 701 O O . ASN A 1 87 ? -7.559 -2.395 -12.891 1.00 84.50 87 ASN A O 1
ATOM 705 N N . GLU A 1 88 ? -5.506 -2.693 -12.016 1.00 89.44 88 GLU A N 1
ATOM 706 C CA . GLU A 1 88 ? -5.896 -3.400 -10.798 1.00 89.44 88 GLU A CA 1
ATOM 707 C C . GLU A 1 88 ? -5.033 -2.902 -9.636 1.00 89.44 88 GLU A C 1
ATOM 709 O O . GLU A 1 88 ? -3.839 -2.649 -9.812 1.00 89.44 88 GLU A O 1
ATOM 714 N N . MET A 1 89 ? -5.625 -2.793 -8.446 1.00 93.81 89 MET A N 1
ATOM 715 C CA . MET A 1 89 ? -4.891 -2.457 -7.229 1.00 93.81 89 MET A CA 1
ATOM 716 C C . MET A 1 89 ? -3.988 -3.621 -6.810 1.00 93.81 89 MET A C 1
ATOM 718 O O . MET A 1 89 ? -4.450 -4.746 -6.618 1.00 93.81 89 MET A O 1
ATOM 722 N N . LYS A 1 90 ? -2.696 -3.347 -6.645 1.00 93.38 90 LYS A N 1
ATOM 723 C CA . LYS A 1 90 ? -1.677 -4.289 -6.180 1.00 93.38 90 LYS A CA 1
ATOM 724 C C . LYS A 1 90 ? -1.058 -3.798 -4.874 1.00 93.38 90 LYS A C 1
ATOM 726 O O . LYS A 1 90 ? -0.907 -2.589 -4.690 1.00 93.38 90 LYS A O 1
ATOM 731 N N . PRO A 1 91 ? -0.679 -4.705 -3.957 1.00 93.38 91 PRO A N 1
ATOM 732 C CA . PRO A 1 91 ? 0.118 -4.325 -2.799 1.00 93.38 91 PRO A CA 1
ATOM 733 C C . PRO A 1 91 ? 1.491 -3.824 -3.261 1.00 93.38 91 PRO A C 1
ATOM 735 O O . PRO A 1 91 ? 2.030 -4.303 -4.251 1.00 93.38 91 PRO A O 1
ATOM 738 N N . LEU A 1 92 ? 2.096 -2.89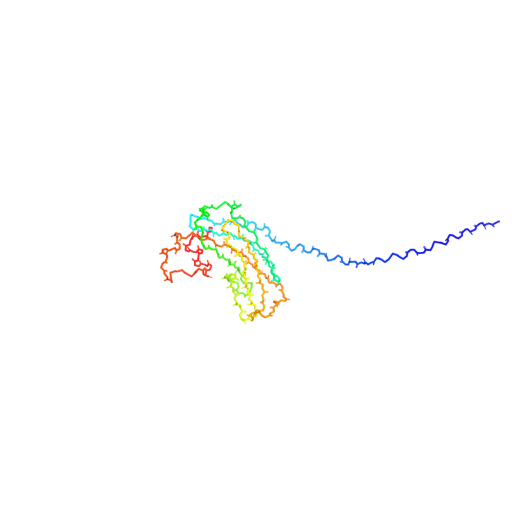0 -2.536 1.00 88.69 92 LEU A N 1
ATOM 739 C CA . LEU A 1 92 ? 3.366 -2.285 -2.939 1.00 88.69 92 LEU A CA 1
ATOM 740 C C . LEU A 1 92 ? 4.534 -3.290 -2.937 1.00 88.69 92 LEU A C 1
ATOM 742 O O . LEU A 1 92 ? 5.428 -3.203 -3.770 1.00 88.69 92 LEU A O 1
ATOM 746 N N . ALA A 1 93 ? 4.513 -4.290 -2.052 1.00 83.06 93 ALA A N 1
ATOM 747 C CA . ALA A 1 93 ? 5.423 -5.434 -2.132 1.00 83.06 93 ALA A CA 1
ATOM 748 C C . ALA A 1 93 ? 4.925 -6.436 -3.188 1.00 83.06 93 ALA A C 1
ATOM 750 O O . ALA A 1 93 ? 4.332 -7.468 -2.856 1.00 83.06 93 ALA A O 1
ATOM 751 N N . TYR A 1 94 ? 5.162 -6.120 -4.460 1.00 82.44 94 TYR A N 1
ATOM 752 C CA . TYR A 1 94 ? 4.693 -6.896 -5.606 1.00 82.44 94 TYR A CA 1
ATOM 753 C C . TYR A 1 94 ? 5.830 -7.235 -6.569 1.00 82.44 94 TYR A C 1
ATOM 755 O O . TYR A 1 94 ? 6.777 -6.472 -6.759 1.00 82.44 94 TYR A O 1
ATOM 763 N N . ILE A 1 95 ? 5.736 -8.422 -7.162 1.00 78.69 95 ILE A N 1
ATOM 764 C CA . ILE A 1 95 ? 6.658 -8.913 -8.183 1.00 78.69 95 ILE A CA 1
ATOM 765 C C . ILE A 1 95 ? 5.814 -9.239 -9.404 1.00 78.69 95 ILE A C 1
ATOM 767 O O . ILE A 1 95 ? 4.938 -10.102 -9.319 1.00 78.69 95 ILE A O 1
ATOM 771 N N . ASP A 1 96 ? 6.115 -8.595 -10.527 1.00 77.75 96 ASP A N 1
ATOM 772 C CA . ASP A 1 96 ? 5.541 -8.939 -11.819 1.00 77.75 96 ASP A CA 1
ATOM 773 C C . ASP A 1 96 ? 6.612 -9.576 -12.705 1.00 77.75 96 ASP A C 1
ATOM 775 O O . ASP A 1 96 ? 7.467 -8.905 -13.288 1.00 77.75 96 ASP A O 1
ATOM 779 N N . LEU A 1 97 ? 6.569 -10.905 -12.794 1.00 72.62 97 LEU A N 1
ATOM 780 C CA . LEU A 1 97 ? 7.508 -11.672 -13.612 1.00 72.62 97 LEU A CA 1
ATOM 781 C C . LEU A 1 97 ? 7.239 -11.527 -15.117 1.00 72.62 97 LEU A C 1
ATOM 783 O O . LEU A 1 97 ? 8.140 -11.787 -15.904 1.00 72.62 97 LEU A O 1
ATOM 787 N N . ASP A 1 98 ? 6.027 -11.143 -15.525 1.00 74.00 98 ASP A N 1
ATOM 788 C CA . ASP A 1 98 ? 5.678 -10.970 -16.941 1.00 74.00 98 ASP A CA 1
ATOM 789 C C . ASP A 1 98 ? 6.088 -9.581 -17.456 1.00 74.00 98 ASP A C 1
ATOM 791 O O . ASP A 1 98 ? 6.236 -9.368 -18.664 1.00 74.00 98 ASP A O 1
ATOM 795 N N . LYS A 1 99 ? 6.241 -8.621 -16.539 1.00 71.44 99 LYS A N 1
ATOM 796 C CA . LYS A 1 99 ? 6.648 -7.236 -16.813 1.00 71.44 99 LYS A CA 1
ATOM 797 C C . LYS A 1 99 ? 8.081 -6.920 -16.391 1.00 71.44 99 LYS A C 1
ATOM 799 O O . LYS A 1 99 ? 8.503 -5.775 -16.533 1.00 71.44 99 LYS A O 1
ATOM 804 N N . ASP A 1 100 ? 8.815 -7.928 -15.930 1.00 83.94 100 ASP A N 1
ATOM 805 C CA . ASP A 1 100 ? 10.228 -7.862 -15.561 1.00 83.94 100 ASP A CA 1
ATOM 806 C C . ASP A 1 100 ? 10.561 -6.814 -14.479 1.00 83.94 100 ASP A C 1
ATOM 808 O O . ASP A 1 100 ? 11.687 -6.313 -14.439 1.00 83.94 100 ASP A O 1
ATOM 812 N N . TYR A 1 101 ? 9.636 -6.521 -13.553 1.00 87.75 101 TYR A N 1
ATOM 813 C CA . TYR A 1 101 ? 9.926 -5.659 -12.400 1.00 87.75 101 TYR A CA 1
ATOM 814 C C . TYR A 1 101 ? 9.477 -6.230 -11.057 1.00 87.75 101 TYR A C 1
ATOM 816 O O . TYR A 1 101 ? 8.582 -7.070 -10.936 1.00 87.75 101 TYR A O 1
ATOM 824 N N . ARG A 1 102 ? 10.111 -5.714 -10.010 1.00 91.50 102 ARG A N 1
ATOM 825 C CA . ARG A 1 102 ? 9.773 -5.939 -8.612 1.00 91.50 102 ARG A CA 1
ATOM 826 C C . ARG A 1 102 ? 9.770 -4.606 -7.887 1.00 91.50 102 ARG A C 1
ATOM 828 O O . ARG A 1 102 ? 10.701 -3.822 -8.037 1.00 91.50 102 ARG A O 1
ATOM 835 N N . ILE A 1 103 ? 8.758 -4.398 -7.054 1.00 90.69 103 ILE A N 1
ATOM 836 C CA . ILE A 1 103 ? 8.700 -3.276 -6.123 1.00 90.69 103 ILE A CA 1
ATOM 837 C C . ILE A 1 103 ? 8.915 -3.817 -4.710 1.00 90.69 103 ILE A C 1
ATOM 839 O O . ILE A 1 103 ? 8.363 -4.848 -4.308 1.00 90.69 103 ILE A O 1
ATOM 843 N N . SER A 1 104 ? 9.773 -3.141 -3.959 1.00 90.44 104 SER A N 1
ATOM 844 C CA . SER A 1 104 ? 9.988 -3.403 -2.538 1.00 90.44 104 SER A CA 1
ATOM 845 C C . SER A 1 104 ? 10.021 -2.092 -1.767 1.00 90.44 104 SER A C 1
ATOM 847 O O . SER A 1 104 ? 10.055 -1.021 -2.365 1.00 90.44 104 SER A O 1
ATOM 849 N N . TYR A 1 105 ? 9.971 -2.161 -0.443 1.00 89.19 105 TYR A N 1
ATOM 850 C CA . TYR A 1 105 ? 10.069 -0.973 0.389 1.00 89.19 105 TYR A CA 1
ATOM 851 C C . TYR A 1 105 ? 10.754 -1.290 1.717 1.00 89.19 105 TYR A C 1
ATOM 853 O O . TYR A 1 105 ? 10.706 -2.424 2.201 1.00 89.19 105 TYR A O 1
ATOM 861 N N . GLU A 1 106 ? 11.368 -0.273 2.309 1.00 87.62 106 GLU A N 1
ATOM 862 C CA . GLU A 1 106 ? 11.913 -0.296 3.664 1.00 87.62 106 GLU A CA 1
ATOM 863 C C . GLU A 1 106 ? 11.338 0.850 4.504 1.00 87.62 106 GLU A C 1
ATOM 865 O O . GLU A 1 106 ? 10.888 1.855 3.957 1.00 87.62 106 GLU A O 1
ATOM 870 N N . GLY A 1 107 ? 11.338 0.687 5.831 1.00 82.81 107 GLY A N 1
ATOM 871 C CA . GLY A 1 107 ? 10.839 1.692 6.777 1.00 82.81 107 GLY A CA 1
ATOM 872 C C . GLY A 1 107 ? 9.502 1.340 7.445 1.00 82.81 107 GLY A C 1
ATOM 873 O O . GLY A 1 107 ? 9.087 0.179 7.448 1.00 82.81 107 GLY A O 1
ATOM 874 N N . GLY A 1 108 ? 8.856 2.339 8.058 1.00 67.94 108 GLY A N 1
ATOM 875 C CA . GLY A 1 108 ? 7.515 2.218 8.655 1.00 67.94 108 GLY A CA 1
ATOM 876 C C . GLY A 1 108 ? 7.420 1.605 10.059 1.00 67.94 108 GLY A C 1
ATOM 877 O O . GLY A 1 108 ? 6.452 0.907 10.351 1.00 67.94 108 GLY A O 1
ATOM 878 N N . ASN A 1 109 ? 8.402 1.832 10.937 1.00 63.22 109 ASN A N 1
ATOM 879 C CA . ASN A 1 109 ? 8.332 1.334 12.323 1.00 63.22 109 ASN A CA 1
ATOM 880 C C . ASN A 1 109 ? 7.626 2.292 13.294 1.00 63.22 109 ASN A C 1
ATOM 882 O O . ASN A 1 109 ? 7.220 1.862 14.374 1.00 63.22 109 ASN A O 1
ATOM 886 N N . ASP A 1 110 ? 7.527 3.573 12.940 1.00 74.19 110 ASP A N 1
ATOM 887 C CA . ASP A 1 110 ? 6.779 4.562 13.707 1.00 74.19 110 ASP A CA 1
ATOM 888 C C . ASP A 1 110 ? 5.391 4.699 13.085 1.00 74.19 110 ASP A C 1
ATOM 890 O O . ASP A 1 110 ? 5.244 5.054 11.922 1.00 74.19 110 ASP A O 1
ATOM 894 N N . LEU A 1 111 ? 4.366 4.342 13.849 1.00 75.12 111 LEU A N 1
ATOM 895 C CA . LEU A 1 111 ? 2.988 4.345 13.376 1.00 75.12 111 LEU A CA 1
ATOM 896 C C . LEU A 1 111 ? 2.393 5.756 13.344 1.00 75.12 111 LEU A C 1
ATOM 898 O O . LEU A 1 111 ? 1.320 5.932 12.784 1.00 75.12 111 LEU A O 1
ATOM 902 N N . GLU A 1 112 ? 3.056 6.758 13.925 1.00 78.06 112 GLU A N 1
ATOM 903 C CA . GLU A 1 112 ? 2.630 8.159 13.839 1.00 78.06 112 GLU A CA 1
ATOM 904 C C . GLU A 1 112 ? 3.294 8.898 12.671 1.00 78.06 112 GLU A C 1
ATOM 906 O O . GLU A 1 112 ? 2.708 9.838 12.123 1.00 78.06 112 GLU A O 1
ATOM 911 N N . GLU A 1 113 ? 4.496 8.466 12.285 1.00 86.56 113 GLU A N 1
ATOM 912 C CA . GLU A 1 113 ? 5.275 9.005 11.174 1.00 86.56 113 GLU A CA 1
ATOM 913 C C . GLU A 1 113 ? 5.758 7.867 10.269 1.00 86.56 113 GLU A C 1
ATOM 915 O O . GLU A 1 113 ? 6.726 7.162 10.550 1.00 86.56 113 GLU A O 1
ATOM 920 N N . LEU A 1 114 ? 5.064 7.696 9.149 1.00 87.06 114 LEU A N 1
ATOM 921 C CA . LEU A 1 114 ? 5.381 6.681 8.162 1.00 87.06 114 LEU A CA 1
ATOM 922 C C . LEU A 1 114 ? 6.497 7.181 7.266 1.00 87.06 114 LEU A C 1
ATOM 924 O O . LEU A 1 114 ? 6.244 7.928 6.324 1.00 87.06 114 LEU A O 1
ATOM 928 N N . ASP A 1 115 ? 7.714 6.764 7.577 1.00 90.25 115 ASP A N 1
ATOM 929 C CA . ASP A 1 115 ? 8.881 6.985 6.736 1.00 90.25 115 ASP A CA 1
ATOM 930 C C . ASP A 1 115 ? 9.170 5.714 5.933 1.00 90.25 115 ASP A C 1
ATOM 932 O O . ASP A 1 115 ? 9.582 4.694 6.498 1.00 90.25 115 ASP A O 1
ATOM 936 N N . TYR A 1 116 ? 8.874 5.758 4.634 1.00 89.62 116 TYR A N 1
ATOM 937 C CA . TYR A 1 116 ? 9.073 4.663 3.693 1.00 89.62 116 TYR A CA 1
ATOM 938 C C . TYR A 1 116 ? 10.021 5.077 2.577 1.00 89.62 116 TYR A C 1
ATOM 940 O O . TYR A 1 116 ? 9.865 6.134 1.973 1.00 89.62 116 TYR A O 1
ATOM 948 N N . THR A 1 117 ? 10.932 4.179 2.218 1.00 92.88 117 THR A N 1
ATOM 949 C CA . THR A 1 117 ? 11.632 4.244 0.933 1.00 92.88 117 THR A CA 1
ATOM 950 C C . THR A 1 117 ? 11.167 3.090 0.063 1.00 92.88 117 THR A C 1
ATOM 952 O O . THR A 1 117 ? 11.280 1.928 0.446 1.00 92.88 117 THR A O 1
ATOM 955 N N . ILE A 1 118 ? 10.609 3.414 -1.097 1.00 92.38 118 ILE A N 1
ATOM 956 C CA . ILE A 1 118 ? 10.113 2.469 -2.097 1.00 92.38 118 ILE A CA 1
ATOM 957 C C . ILE A 1 118 ? 11.187 2.306 -3.165 1.00 92.38 118 ILE A C 1
ATOM 959 O O . ILE A 1 118 ? 11.734 3.304 -3.620 1.00 92.38 118 ILE A O 1
ATOM 963 N N . TYR A 1 119 ? 11.453 1.079 -3.597 1.00 92.12 119 TYR A N 1
ATOM 964 C CA . TYR A 1 119 ? 12.419 0.745 -4.642 1.00 92.12 119 TYR A CA 1
ATOM 965 C C . TYR A 1 119 ? 11.749 0.013 -5.791 1.00 92.12 119 TYR A C 1
ATOM 967 O O . TYR A 1 119 ? 10.842 -0.794 -5.563 1.00 92.12 119 TYR A O 1
ATOM 975 N N . ILE A 1 120 ? 12.257 0.227 -7.003 1.00 91.75 120 ILE A N 1
ATOM 976 C CA . ILE A 1 120 ? 11.932 -0.599 -8.163 1.00 91.75 120 ILE A CA 1
ATOM 977 C C . ILE A 1 120 ? 13.192 -1.209 -8.770 1.00 91.75 120 ILE A C 1
ATOM 979 O O . ILE A 1 120 ? 14.180 -0.539 -9.058 1.00 91.75 120 ILE A O 1
ATOM 983 N N . GLU A 1 121 ? 13.130 -2.511 -8.993 1.00 91.62 121 GLU A N 1
ATOM 984 C CA . GLU A 1 121 ? 14.216 -3.312 -9.537 1.00 91.62 121 GLU A CA 1
ATOM 985 C C . GLU A 1 121 ? 13.684 -4.165 -10.689 1.00 91.62 121 GLU A C 1
ATOM 987 O O . GLU A 1 121 ? 12.475 -4.348 -10.858 1.00 91.62 121 GLU A O 1
ATOM 992 N N . SER A 1 122 ? 14.597 -4.735 -11.467 1.00 89.06 122 SER A N 1
ATOM 993 C CA . SER A 1 122 ? 14.297 -5.884 -12.323 1.00 89.06 122 SER A CA 1
ATOM 994 C C . SER A 1 122 ? 13.639 -7.013 -11.517 1.00 89.06 122 SER A C 1
ATOM 996 O O . SER A 1 122 ? 13.910 -7.193 -10.329 1.00 89.06 122 SER A O 1
ATOM 998 N N . ALA A 1 123 ? 12.776 -7.806 -12.153 1.00 87.62 123 ALA A N 1
ATOM 999 C CA . ALA A 1 123 ? 12.041 -8.881 -11.477 1.00 87.62 123 ALA A CA 1
ATOM 1000 C C . ALA A 1 123 ? 12.944 -9.907 -10.763 1.00 87.62 123 ALA A C 1
ATOM 1002 O O . ALA A 1 123 ? 12.532 -10.497 -9.761 1.00 87.62 123 ALA A O 1
ATOM 1003 N N . ASP A 1 124 ? 14.169 -10.124 -11.255 1.00 85.38 124 ASP A N 1
ATOM 1004 C CA . ASP A 1 124 ? 15.151 -11.010 -10.619 1.00 85.38 124 ASP A CA 1
ATOM 1005 C C . ASP A 1 124 ? 15.924 -10.354 -9.455 1.00 85.38 124 ASP A C 1
ATOM 1007 O O . ASP A 1 124 ? 16.649 -11.047 -8.734 1.00 85.38 124 ASP A O 1
ATOM 1011 N N . GLY A 1 125 ? 15.730 -9.049 -9.234 1.00 83.00 125 GLY A N 1
ATOM 1012 C CA . GLY A 1 125 ? 16.337 -8.253 -8.167 1.00 83.00 125 GLY A CA 1
ATOM 1013 C C . GLY A 1 125 ? 17.840 -8.037 -8.330 1.00 83.00 125 GLY A C 1
ATOM 1014 O O . GLY A 1 125 ? 18.529 -7.798 -7.340 1.00 83.00 1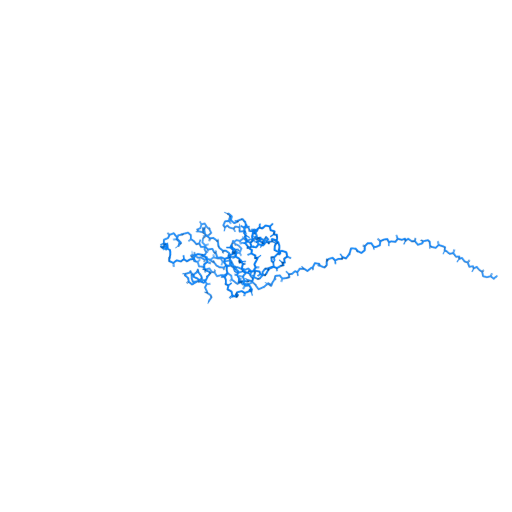25 GLY A O 1
ATOM 1015 N N . THR A 1 126 ? 18.392 -8.207 -9.537 1.00 85.50 126 THR A N 1
ATOM 1016 C CA . THR A 1 126 ? 19.848 -8.119 -9.756 1.00 85.50 126 THR A CA 1
ATOM 1017 C C . THR A 1 126 ? 20.316 -6.763 -10.272 1.00 85.50 126 THR A C 1
ATOM 1019 O O . THR A 1 126 ? 21.504 -6.444 -10.165 1.00 85.50 126 THR A O 1
ATOM 1022 N N . SER A 1 127 ? 19.402 -5.960 -10.811 1.00 85.81 127 SER A N 1
ATOM 1023 C CA . SER A 1 127 ? 19.671 -4.608 -11.298 1.00 85.81 127 SER A CA 1
ATOM 1024 C C . SER A 1 127 ? 18.469 -3.688 -11.140 1.00 85.81 127 SER A C 1
ATOM 1026 O O . SER A 1 127 ? 17.332 -4.155 -11.048 1.00 85.81 127 SER A O 1
ATOM 1028 N N . ASP A 1 128 ? 18.719 -2.386 -11.233 1.00 84.94 128 ASP A N 1
ATOM 1029 C CA . ASP A 1 128 ? 17.683 -1.363 -11.364 1.00 84.94 128 ASP A CA 1
ATOM 1030 C C . ASP A 1 128 ? 16.779 -1.656 -12.575 1.00 84.94 128 ASP A C 1
ATOM 1032 O O . ASP A 1 128 ? 17.224 -2.230 -13.579 1.00 84.94 128 ASP A O 1
ATOM 1036 N N . PHE A 1 129 ? 15.510 -1.248 -12.500 1.00 85.38 129 PHE A N 1
ATOM 1037 C CA . PHE A 1 129 ? 14.548 -1.414 -13.599 1.00 85.38 129 PHE A CA 1
ATOM 1038 C C . PHE A 1 129 ? 14.919 -0.573 -14.836 1.00 85.38 129 PHE A C 1
ATOM 1040 O O . PHE A 1 129 ? 14.642 -0.950 -15.975 1.00 85.38 129 PHE A O 1
ATOM 1047 N N . GLY A 1 130 ? 15.598 0.562 -14.627 1.00 78.12 130 GLY A N 1
ATOM 1048 C CA . GLY A 1 130 ? 16.166 1.392 -15.694 1.00 78.12 130 GLY A CA 1
ATOM 1049 C C . GLY A 1 130 ? 15.156 2.263 -16.452 1.00 78.12 130 GLY A C 1
ATOM 1050 O O . GLY A 1 130 ? 15.522 2.892 -17.446 1.00 78.12 130 GLY A O 1
ATOM 1051 N N . SER A 1 131 ? 13.898 2.315 -16.010 1.00 82.94 131 SER A N 1
ATOM 1052 C CA . SER A 1 131 ? 12.832 3.175 -16.544 1.00 82.94 131 SER A CA 1
ATOM 1053 C C . SER A 1 131 ? 11.982 3.738 -15.406 1.00 82.94 131 SER A C 1
ATOM 1055 O O . SER A 1 131 ? 11.933 3.156 -14.331 1.00 82.94 131 SER A O 1
ATOM 1057 N N . SER A 1 132 ? 11.296 4.858 -15.638 1.00 87.50 132 SER A N 1
ATOM 1058 C CA . SER A 1 132 ? 10.298 5.348 -14.683 1.00 87.50 132 SER A CA 1
ATOM 1059 C C . SER A 1 132 ? 9.062 4.445 -14.682 1.00 87.50 132 SER A C 1
ATOM 1061 O O . SER A 1 132 ? 8.631 3.960 -15.730 1.00 87.50 132 SER A O 1
ATOM 1063 N N . PHE A 1 133 ? 8.474 4.270 -13.508 1.00 89.00 133 PHE A N 1
ATOM 1064 C CA . PHE A 1 133 ? 7.262 3.520 -13.238 1.00 89.00 133 PHE A CA 1
ATOM 1065 C C . PHE A 1 133 ? 6.251 4.422 -12.533 1.00 89.00 133 PHE A C 1
ATOM 1067 O O . PHE A 1 133 ? 6.600 5.202 -11.651 1.00 89.00 133 PHE A O 1
ATOM 1074 N N . GLU A 1 134 ? 4.990 4.327 -12.929 1.00 90.94 134 GLU A N 1
ATOM 1075 C CA . GLU A 1 134 ? 3.918 5.149 -12.377 1.00 90.94 134 GLU A CA 1
ATOM 1076 C C . GLU A 1 134 ? 3.175 4.356 -11.296 1.00 90.94 134 GLU A C 1
ATOM 1078 O O . GLU A 1 134 ? 2.460 3.400 -11.595 1.00 90.94 134 GLU A O 1
ATOM 1083 N N . LEU A 1 135 ? 3.339 4.755 -10.034 1.00 91.06 135 LEU A N 1
ATOM 1084 C CA . LEU A 1 135 ? 2.522 4.282 -8.919 1.00 91.06 135 LEU A CA 1
ATOM 1085 C C . LEU A 1 135 ? 1.204 5.063 -8.936 1.00 91.06 135 LEU A C 1
ATOM 1087 O O . LEU A 1 135 ? 1.049 6.056 -8.218 1.00 91.06 135 LEU A O 1
ATOM 1091 N N . LYS A 1 136 ? 0.270 4.667 -9.806 1.00 91.56 136 LYS A N 1
ATOM 1092 C CA . LYS A 1 136 ? -1.045 5.317 -9.880 1.00 91.56 136 LYS A CA 1
ATOM 1093 C C . LYS A 1 136 ? -1.825 5.058 -8.606 1.00 91.56 136 LYS A C 1
ATOM 1095 O O . LYS A 1 136 ? -1.796 3.947 -8.088 1.00 91.56 136 LYS A O 1
ATOM 1100 N N . ASN A 1 137 ? -2.551 6.067 -8.130 1.00 91.12 137 ASN A N 1
ATOM 1101 C CA . ASN A 1 137 ? -3.437 5.945 -6.969 1.00 91.12 137 ASN A CA 1
ATOM 1102 C C . ASN A 1 137 ? -2.762 5.256 -5.770 1.00 91.12 137 ASN A C 1
ATOM 1104 O O . ASN A 1 137 ? -3.355 4.396 -5.114 1.00 91.12 137 ASN A O 1
ATOM 1108 N N . LEU A 1 138 ? -1.505 5.621 -5.499 1.00 92.69 138 LEU A N 1
ATOM 1109 C CA . LEU A 1 138 ? -0.785 5.140 -4.333 1.00 92.69 138 LEU A CA 1
ATOM 1110 C C . LEU A 1 138 ? -1.624 5.448 -3.092 1.00 92.69 138 LEU A C 1
ATOM 1112 O O . LEU A 1 138 ? -2.039 6.582 -2.878 1.00 92.69 138 LEU A O 1
ATOM 1116 N N . THR A 1 139 ? -1.908 4.425 -2.302 1.00 93.88 139 THR A N 1
ATOM 1117 C CA . THR A 1 139 ? -2.870 4.480 -1.206 1.00 93.88 139 THR A CA 1
ATOM 1118 C C . THR A 1 139 ? -2.311 3.748 0.001 1.00 93.88 139 THR A C 1
ATOM 1120 O O . THR A 1 139 ? -1.786 2.641 -0.118 1.00 93.88 139 THR A O 1
ATOM 1123 N N . VAL A 1 140 ? -2.442 4.360 1.173 1.00 93.06 140 VAL A N 1
ATOM 1124 C CA . VAL A 1 140 ? -2.082 3.769 2.463 1.00 93.06 140 VAL A CA 1
ATOM 1125 C C . VAL A 1 140 ? -3.355 3.323 3.164 1.00 93.06 140 VAL A C 1
ATOM 1127 O O . VAL A 1 140 ? -4.261 4.128 3.345 1.00 93.06 140 VAL A O 1
ATOM 1130 N N . ILE A 1 141 ? -3.411 2.068 3.598 1.00 94.00 141 ILE A N 1
ATOM 1131 C CA . ILE A 1 141 ? -4.459 1.557 4.485 1.00 94.00 141 ILE A CA 1
ATOM 1132 C C . ILE A 1 141 ? -3.818 1.186 5.816 1.00 94.00 141 ILE A C 1
ATOM 1134 O O . ILE A 1 141 ? -2.865 0.404 5.843 1.00 94.00 141 ILE A O 1
ATOM 1138 N N . GLY A 1 142 ? -4.347 1.716 6.916 1.00 92.50 142 GLY A N 1
ATOM 1139 C CA . GLY A 1 142 ? -3.941 1.317 8.261 1.00 92.50 142 GLY A CA 1
ATOM 1140 C C . GLY A 1 142 ? -5.097 0.745 9.067 1.00 92.50 142 GLY A C 1
ATOM 1141 O O . GLY A 1 142 ? -6.225 1.221 8.971 1.00 92.50 142 GLY A O 1
ATOM 1142 N N . LEU A 1 143 ? -4.808 -0.297 9.850 1.00 92.12 143 LEU A N 1
ATOM 1143 C CA . LEU A 1 143 ? -5.803 -1.091 10.573 1.00 92.12 143 LEU A CA 1
ATOM 1144 C C . LEU A 1 143 ? -5.517 -1.141 12.076 1.00 92.12 143 LEU A C 1
ATOM 1146 O O . LEU A 1 143 ? -4.374 -1.342 12.510 1.00 92.12 143 LEU A O 1
ATOM 1150 N N . ASN A 1 144 ? -6.588 -1.064 12.863 1.00 89.88 144 ASN A N 1
ATOM 1151 C CA . ASN A 1 144 ? -6.570 -1.260 14.307 1.00 89.88 144 ASN A CA 1
ATOM 1152 C C . ASN A 1 144 ? -6.341 -2.743 14.677 1.00 89.88 144 ASN A C 1
ATOM 1154 O O . ASN A 1 144 ? -7.058 -3.636 14.210 1.00 89.88 144 ASN A O 1
ATOM 1158 N N . ILE A 1 145 ? -5.389 -3.031 15.578 1.00 84.12 145 ILE A N 1
ATOM 1159 C CA . ILE A 1 145 ? -5.073 -4.400 16.021 1.00 84.12 145 ILE A CA 1
ATOM 1160 C C . ILE A 1 145 ? -6.262 -5.134 16.611 1.00 84.12 145 ILE A C 1
ATOM 1162 O O . ILE A 1 145 ? -6.390 -6.341 16.419 1.00 84.12 145 ILE A O 1
ATOM 1166 N N . TYR A 1 146 ? -7.110 -4.444 17.369 1.00 85.56 146 TYR A N 1
ATOM 1167 C CA . TYR A 1 146 ? -8.225 -5.088 18.050 1.00 85.56 146 TYR A CA 1
ATOM 1168 C C . TYR A 1 146 ? -9.244 -5.611 17.046 1.00 85.56 146 TYR A C 1
ATOM 1170 O O . TYR A 1 146 ? -9.899 -6.615 17.310 1.00 85.56 146 TYR A O 1
ATOM 1178 N N . LYS A 1 147 ? -9.318 -4.985 15.870 1.00 84.12 147 LYS A N 1
ATOM 1179 C CA . LYS A 1 147 ? -10.222 -5.390 14.799 1.00 84.12 147 LYS A CA 1
ATOM 1180 C C . LYS A 1 14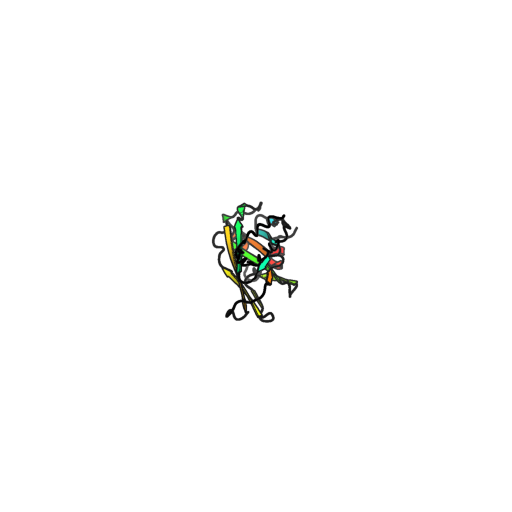7 ? -9.678 -6.536 13.976 1.00 84.12 147 LYS A C 1
ATOM 1182 O O . LYS A 1 147 ? -10.455 -7.404 13.606 1.00 84.12 147 LYS A O 1
ATOM 1187 N N . ILE A 1 148 ? -8.365 -6.601 13.770 1.00 84.62 148 ILE A N 1
ATOM 1188 C CA . ILE A 1 148 ? -7.739 -7.698 13.016 1.00 84.62 148 ILE A CA 1
ATOM 1189 C C . ILE A 1 148 ? -7.431 -8.936 13.870 1.00 84.62 148 ILE A C 1
ATOM 1191 O O . ILE A 1 148 ? -7.370 -10.044 13.343 1.00 84.62 148 ILE A O 1
ATOM 1195 N N . ARG A 1 149 ? -7.257 -8.786 15.191 1.00 83.44 149 ARG A N 1
ATOM 1196 C CA . ARG A 1 149 ? -6.871 -9.886 16.096 1.00 83.44 149 ARG A CA 1
ATOM 1197 C C . ARG A 1 149 ? -7.907 -11.004 16.165 1.00 83.44 149 ARG A C 1
ATOM 1199 O O . ARG A 1 149 ? -7.526 -12.164 16.300 1.00 83.44 149 ARG A O 1
ATOM 1206 N N . ASP A 1 150 ? -9.183 -10.648 16.073 1.00 82.25 150 ASP A N 1
ATOM 1207 C CA . ASP A 1 150 ? -10.293 -11.592 16.210 1.00 82.25 150 ASP A CA 1
ATOM 1208 C C . ASP A 1 150 ? -10.816 -12.103 14.854 1.00 82.25 150 ASP A C 1
ATOM 1210 O O . ASP A 1 150 ? -11.743 -12.915 14.821 1.00 82.25 150 ASP A O 1
ATOM 1214 N N . ILE A 1 151 ? -10.215 -11.680 13.732 1.00 85.69 151 ILE A N 1
ATOM 1215 C CA . ILE A 1 151 ? -10.578 -12.161 12.393 1.00 85.69 151 ILE A CA 1
ATOM 1216 C C . ILE A 1 151 ? -10.071 -13.601 12.225 1.00 85.69 151 ILE A C 1
ATOM 1218 O O . ILE A 1 151 ? -8.861 -13.846 12.301 1.00 85.69 151 ILE A O 1
ATOM 1222 N N . PRO A 1 152 ? -10.953 -14.586 11.964 1.00 87.88 152 PRO A N 1
ATOM 1223 C CA . PRO A 1 152 ? -10.519 -15.955 11.728 1.00 87.88 152 PRO A CA 1
ATOM 1224 C C . PRO A 1 152 ? -9.614 -16.047 10.498 1.00 87.88 152 PRO A C 1
ATOM 1226 O O . PRO A 1 152 ? -9.869 -15.418 9.468 1.00 87.88 152 PRO A O 1
ATOM 1229 N N . THR A 1 153 ? -8.578 -16.881 10.573 1.00 84.44 153 THR A N 1
ATOM 1230 C CA . THR A 1 153 ? -7.658 -17.113 9.452 1.00 84.44 153 THR A CA 1
ATOM 1231 C C . THR A 1 153 ? -8.414 -17.504 8.178 1.00 84.44 153 THR A C 1
ATOM 1233 O O . THR A 1 153 ? -9.236 -18.418 8.203 1.00 84.44 153 THR A O 1
ATOM 1236 N N . GLY A 1 154 ? -8.105 -16.833 7.066 1.00 85.12 154 GLY A N 1
ATOM 1237 C CA . GLY A 1 154 ? -8.733 -17.070 5.761 1.00 85.12 154 GLY A CA 1
ATOM 1238 C C . GLY A 1 154 ? -10.056 -16.334 5.531 1.00 85.12 154 GLY A C 1
ATOM 1239 O O . GLY A 1 154 ? -10.676 -16.562 4.500 1.00 85.12 154 GLY A O 1
ATOM 1240 N N . THR A 1 155 ? -10.493 -15.480 6.465 1.00 88.56 155 THR A N 1
ATOM 1241 C CA . THR A 1 155 ? -11.696 -14.640 6.291 1.00 88.56 155 THR A CA 1
ATOM 1242 C C . THR A 1 155 ? -11.428 -13.403 5.436 1.00 88.56 155 THR A C 1
ATOM 1244 O O . THR A 1 155 ? -12.345 -12.918 4.787 1.00 88.56 155 THR A O 1
ATOM 1247 N N . LEU A 1 156 ? -10.195 -12.896 5.467 1.00 90.38 156 LEU A N 1
ATOM 1248 C CA . LEU A 1 156 ? -9.784 -11.649 4.830 1.00 90.38 156 LEU A CA 1
ATOM 1249 C C . LEU A 1 156 ? -8.340 -11.796 4.331 1.00 90.38 156 LEU A C 1
ATOM 1251 O O . LEU A 1 156 ? -7.472 -12.188 5.123 1.00 90.38 156 LEU A O 1
ATOM 1255 N N . ASP A 1 157 ? -8.070 -11.514 3.053 1.00 90.25 157 ASP A N 1
ATOM 1256 C CA . ASP A 1 157 ? -6.698 -11.369 2.545 1.00 90.25 157 ASP A CA 1
ATOM 1257 C C . ASP A 1 157 ? -6.247 -9.911 2.682 1.00 90.25 157 ASP A C 1
ATOM 1259 O O . ASP A 1 157 ? -6.648 -9.037 1.923 1.00 90.25 157 ASP A O 1
ATOM 1263 N N . TYR A 1 158 ? -5.345 -9.643 3.630 1.00 88.31 158 TYR A N 1
ATOM 1264 C CA . TYR A 1 158 ? -4.786 -8.303 3.861 1.00 88.31 158 TYR A CA 1
ATOM 1265 C C . TYR A 1 158 ? -3.948 -7.757 2.691 1.00 88.31 158 TYR A C 1
ATOM 1267 O O . TYR A 1 158 ? -3.455 -6.635 2.760 1.00 88.31 158 TYR A O 1
ATOM 1275 N N . ARG A 1 159 ? -3.728 -8.553 1.641 1.00 89.62 159 ARG A N 1
ATOM 1276 C CA . ARG A 1 159 ? -3.047 -8.132 0.410 1.00 89.62 159 ARG A CA 1
ATOM 1277 C C . ARG A 1 159 ? -4.025 -7.799 -0.714 1.00 89.62 159 ARG A C 1
ATOM 1279 O O . ARG A 1 159 ? -3.568 -7.344 -1.760 1.00 89.62 159 ARG A O 1
ATOM 1286 N N . ASP A 1 160 ? -5.322 -8.031 -0.520 1.00 93.38 160 ASP A N 1
ATOM 1287 C CA . ASP A 1 160 ? -6.368 -7.635 -1.456 1.00 93.38 160 ASP A CA 1
ATOM 1288 C C . ASP A 1 160 ? -6.955 -6.289 -1.019 1.00 93.38 160 ASP A C 1
ATOM 1290 O O . ASP A 1 160 ? -7.589 -6.157 0.030 1.00 93.38 160 ASP A O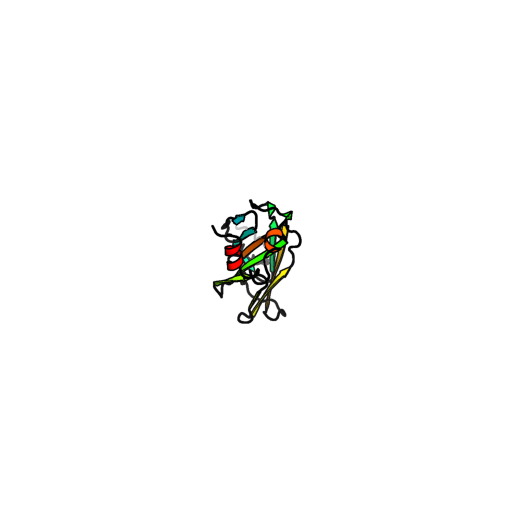 1
ATOM 1294 N N . TYR A 1 161 ? -6.714 -5.268 -1.838 1.00 94.94 161 TYR A N 1
ATOM 1295 C CA . TYR A 1 161 ? -7.205 -3.917 -1.596 1.00 94.94 161 TYR A CA 1
ATOM 1296 C C . TYR A 1 161 ? -8.735 -3.862 -1.496 1.00 94.94 161 TYR A C 1
ATOM 1298 O O . TYR A 1 161 ? -9.266 -3.213 -0.596 1.00 94.94 161 TYR A O 1
ATOM 1306 N N . ASN A 1 162 ? -9.448 -4.542 -2.400 1.00 95.00 162 ASN A N 1
ATOM 1307 C CA . ASN A 1 162 ? -10.906 -4.465 -2.456 1.00 95.00 162 ASN A CA 1
ATOM 1308 C C . ASN A 1 162 ? -11.524 -5.160 -1.245 1.00 95.00 162 ASN A C 1
ATOM 1310 O O . ASN A 1 162 ? -12.439 -4.609 -0.640 1.00 95.00 162 ASN A O 1
ATOM 1314 N N . GLU A 1 163 ? -10.989 -6.321 -0.843 1.00 94.94 163 GLU A N 1
ATOM 1315 C CA . GLU A 1 163 ? -11.474 -6.997 0.364 1.00 94.94 163 GLU A CA 1
ATOM 1316 C C . GLU A 1 163 ? -11.288 -6.128 1.616 1.00 94.94 163 GLU A C 1
ATOM 1318 O O . GLU A 1 163 ? -12.196 -6.056 2.444 1.00 94.94 163 GLU A O 1
ATOM 1323 N N . LEU A 1 164 ? -10.149 -5.435 1.759 1.00 94.44 164 LEU A N 1
ATOM 1324 C CA . LEU A 1 164 ? -9.922 -4.515 2.880 1.00 94.44 164 LEU A CA 1
ATOM 1325 C C . LEU A 1 164 ? -10.903 -3.342 2.872 1.00 94.44 164 LEU A C 1
ATOM 1327 O O . LEU A 1 164 ? -11.498 -3.031 3.906 1.00 94.44 164 LEU A O 1
ATOM 1331 N N . VAL A 1 165 ? -11.071 -2.700 1.717 1.00 95.44 165 VAL A N 1
ATOM 1332 C CA . VAL A 1 165 ? -11.962 -1.547 1.562 1.00 95.44 165 VAL A CA 1
ATOM 1333 C C . VAL A 1 165 ? -13.412 -1.929 1.857 1.00 95.44 165 VAL A C 1
ATOM 1335 O O . VAL A 1 165 ? -14.088 -1.214 2.599 1.00 95.44 165 VAL A O 1
ATOM 1338 N N . ASP A 1 166 ? -13.875 -3.067 1.338 1.00 94.69 166 ASP A N 1
ATOM 1339 C CA . ASP A 1 166 ? -15.226 -3.576 1.576 1.00 94.69 166 ASP A CA 1
ATOM 1340 C C . ASP A 1 166 ? -15.430 -3.972 3.046 1.00 94.69 166 ASP A C 1
ATOM 1342 O O . ASP A 1 166 ? -16.435 -3.609 3.660 1.00 94.69 166 ASP A O 1
ATOM 1346 N N . TYR A 1 167 ? -14.480 -4.705 3.638 1.00 94.00 167 TYR A N 1
ATOM 1347 C CA . TYR A 1 167 ? -14.614 -5.234 4.997 1.00 94.00 167 TYR A CA 1
ATOM 1348 C C . TYR A 1 167 ? -14.633 -4.129 6.058 1.00 94.00 167 TYR A C 1
ATOM 1350 O O . TYR A 1 167 ? -15.428 -4.186 6.998 1.00 94.00 167 TYR A O 1
ATOM 1358 N N . PHE A 1 168 ? -13.768 -3.123 5.910 1.00 93.06 168 PHE A N 1
ATOM 1359 C CA . PHE A 1 168 ? -13.663 -2.001 6.844 1.00 93.06 168 PHE A CA 1
ATOM 1360 C C . PHE A 1 168 ? -14.527 -0.795 6.456 1.00 93.06 168 PHE A C 1
ATOM 1362 O O . PHE A 1 168 ? -14.467 0.224 7.141 1.00 93.06 168 PHE A O 1
ATOM 1369 N N . ASN A 1 169 ? -15.346 -0.907 5.402 1.00 93.88 169 ASN A N 1
ATOM 1370 C CA . ASN A 1 169 ? -16.220 0.159 4.908 1.00 93.88 169 ASN A CA 1
ATOM 1371 C C . ASN A 1 169 ? -15.454 1.475 4.657 1.00 93.88 169 ASN A C 1
ATOM 1373 O O . ASN A 1 169 ? -15.811 2.530 5.182 1.00 93.88 169 ASN A O 1
ATOM 1377 N N . LEU A 1 170 ? -14.378 1.391 3.871 1.00 92.88 170 LEU A N 1
ATOM 1378 C CA . LEU A 1 170 ? -13.507 2.514 3.494 1.00 92.88 170 LEU A CA 1
ATOM 1379 C C . LEU A 1 170 ? -13.897 3.099 2.122 1.00 92.88 170 LEU A C 1
ATOM 1381 O O . LEU A 1 170 ? -13.033 3.435 1.316 1.00 92.88 170 LEU A O 1
ATOM 1385 N N . GLN A 1 171 ? -15.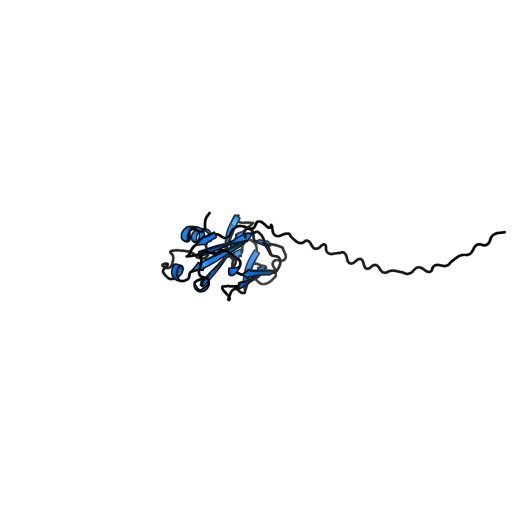200 3.163 1.841 1.00 86.56 171 GLN A N 1
ATOM 1386 C CA . GLN A 1 171 ? -15.780 3.731 0.620 1.00 86.56 171 GLN A CA 1
ATOM 1387 C C . GLN A 1 171 ? -16.578 4.991 0.973 1.00 86.56 171 GLN A C 1
ATOM 1389 O O . GLN A 1 171 ? -17.233 5.013 2.017 1.00 86.56 171 GLN A O 1
ATOM 1394 N N . ASP A 1 172 ? -16.529 5.998 0.099 1.00 64.94 172 ASP A N 1
ATOM 1395 C CA . ASP A 1 172 ? -17.349 7.220 0.183 1.00 64.94 172 ASP A CA 1
ATOM 1396 C C . ASP A 1 172 ? -18.835 6.981 -0.155 1.00 64.94 172 ASP A C 1
ATOM 1398 O O . ASP A 1 172 ? -19.131 6.205 -1.099 1.00 64.94 172 ASP A O 1
#